Protein AF-A0A353RDI7-F1 (afdb_monomer)

Structure (mmCIF, N/CA/C/O backbone):
data_AF-A0A353RDI7-F1
#
_entry.id   AF-A0A353RDI7-F1
#
loop_
_atom_site.group_PDB
_atom_site.id
_atom_site.type_symbol
_atom_site.label_atom_id
_atom_site.label_alt_id
_atom_site.label_comp_id
_atom_site.label_asym_id
_atom_site.label_entity_id
_atom_site.label_seq_id
_atom_site.pdbx_PDB_ins_code
_atom_site.Cartn_x
_atom_site.Cartn_y
_atom_site.Cartn_z
_atom_site.occupancy
_atom_site.B_iso_or_equiv
_atom_site.auth_seq_id
_atom_site.auth_comp_id
_atom_site.auth_asym_id
_atom_site.auth_atom_id
_atom_site.pdbx_PDB_model_num
ATOM 1 N N . MET A 1 1 ? -25.369 -2.082 1.581 1.00 51.09 1 MET A N 1
ATOM 2 C CA . MET A 1 1 ? -24.021 -2.252 2.166 1.00 51.09 1 MET A CA 1
ATOM 3 C C . MET A 1 1 ? -23.119 -1.266 1.454 1.00 51.09 1 MET A C 1
ATOM 5 O O . MET A 1 1 ? -23.247 -1.174 0.242 1.00 51.09 1 MET A O 1
ATOM 9 N N . ALA A 1 2 ? -22.317 -0.477 2.171 1.00 64.25 2 ALA A N 1
ATOM 10 C CA . ALA A 1 2 ? -21.342 0.396 1.518 1.00 64.25 2 ALA A CA 1
ATOM 11 C C . ALA A 1 2 ? -20.344 -0.470 0.734 1.00 64.25 2 ALA A C 1
ATOM 13 O O . ALA A 1 2 ? -19.862 -1.469 1.267 1.00 64.25 2 ALA A O 1
ATOM 14 N N . GLU A 1 3 ? -20.100 -0.124 -0.525 1.00 84.56 3 GLU A N 1
ATOM 15 C CA . GLU A 1 3 ? -19.209 -0.874 -1.407 1.00 84.56 3 GLU A CA 1
ATOM 16 C C . GLU A 1 3 ? -17.754 -0.508 -1.090 1.00 84.56 3 GLU A C 1
ATOM 18 O O . GLU A 1 3 ? -17.419 0.673 -0.963 1.00 84.56 3 GLU A O 1
ATOM 23 N N . LEU A 1 4 ? -16.925 -1.534 -0.882 1.00 92.56 4 LEU A N 1
ATOM 24 C CA . LEU A 1 4 ? -15.483 -1.408 -0.710 1.00 92.56 4 LEU A CA 1
ATOM 25 C C . LEU A 1 4 ? -14.831 -1.648 -2.071 1.00 92.56 4 LEU A C 1
ATOM 27 O O . LEU A 1 4 ? -14.959 -2.740 -2.622 1.00 92.56 4 LEU A O 1
ATOM 31 N N . THR A 1 5 ? -14.121 -0.653 -2.585 1.00 95.62 5 THR A N 1
ATOM 32 C CA . THR A 1 5 ? -13.436 -0.706 -3.880 1.00 95.62 5 THR A CA 1
ATOM 33 C C . THR A 1 5 ? -11.937 -0.535 -3.697 1.00 95.62 5 THR A C 1
ATOM 35 O O . THR A 1 5 ? -11.488 0.095 -2.741 1.00 95.62 5 THR A O 1
ATOM 38 N N . VAL A 1 6 ? -11.148 -1.100 -4.611 1.00 97.81 6 VAL A N 1
ATOM 39 C CA . VAL A 1 6 ? -9.703 -0.856 -4.685 1.00 97.81 6 VAL A CA 1
ATOM 40 C C . VAL A 1 6 ? -9.402 -0.138 -5.985 1.00 97.81 6 VAL A C 1
ATOM 42 O O . VAL A 1 6 ? -9.795 -0.597 -7.056 1.00 97.81 6 VAL A O 1
ATOM 45 N N . VAL A 1 7 ? -8.707 0.985 -5.875 1.00 97.31 7 VAL A N 1
ATOM 46 C CA . VAL A 1 7 ? -8.292 1.830 -6.994 1.00 97.31 7 VAL A CA 1
ATOM 47 C C . VAL A 1 7 ? -6.793 2.095 -6.908 1.00 97.31 7 VAL A C 1
ATOM 49 O O . VAL A 1 7 ? -6.181 1.910 -5.855 1.00 97.31 7 VAL A O 1
ATOM 52 N N . LEU A 1 8 ? -6.180 2.527 -8.007 1.00 97.75 8 LEU A N 1
ATOM 53 C CA . LEU A 1 8 ? -4.805 3.020 -7.954 1.00 97.75 8 LEU A CA 1
ATOM 54 C C . LEU A 1 8 ? -4.752 4.366 -7.224 1.00 97.75 8 LEU A C 1
ATOM 56 O O . LEU A 1 8 ? -5.709 5.143 -7.224 1.00 97.75 8 LEU A O 1
ATOM 60 N N . MET A 1 9 ? -3.619 4.636 -6.586 1.00 98.19 9 MET A N 1
ATOM 61 C CA . MET A 1 9 ? -3.354 5.917 -5.955 1.00 98.19 9 MET A CA 1
ATOM 62 C C . MET A 1 9 ? -3.321 7.030 -7.009 1.00 98.19 9 MET A C 1
ATOM 64 O O . MET A 1 9 ? -2.829 6.863 -8.120 1.00 98.19 9 MET A O 1
ATOM 68 N N . GLU A 1 10 ? -3.837 8.189 -6.623 1.00 97.94 10 GLU A N 1
ATOM 69 C CA . GLU A 1 10 ? -4.029 9.370 -7.457 1.00 97.94 10 GLU A CA 1
ATOM 70 C C . GLU A 1 10 ? -3.848 10.590 -6.550 1.00 97.94 10 GLU A C 1
ATOM 72 O O . GLU A 1 10 ? -3.902 10.462 -5.321 1.00 97.94 10 GLU A O 1
ATOM 77 N N . GLU A 1 11 ? -3.686 11.781 -7.130 1.00 97.94 11 GLU A N 1
ATOM 78 C CA . GLU A 1 11 ? -3.460 13.012 -6.361 1.00 97.94 11 GLU A CA 1
ATOM 79 C C . GLU A 1 11 ? -4.535 13.272 -5.296 1.00 97.94 11 GLU A C 1
ATOM 81 O O . GLU A 1 11 ? -4.208 13.704 -4.190 1.00 97.94 11 GLU A O 1
ATOM 86 N N . ARG A 1 12 ? -5.804 12.937 -5.583 1.00 97.94 12 ARG A N 1
ATOM 87 C CA . ARG A 1 12 ? -6.925 13.113 -4.640 1.00 97.94 12 ARG A CA 1
ATOM 88 C C . ARG A 1 12 ? -6.767 12.325 -3.335 1.00 97.94 12 ARG A C 1
ATOM 90 O O . ARG A 1 12 ? -7.416 12.655 -2.349 1.00 97.94 12 ARG A O 1
ATOM 97 N N . HIS A 1 13 ? -5.938 11.281 -3.323 1.00 98.56 13 HIS A N 1
ATOM 98 C CA . HIS A 1 13 ? -5.735 10.433 -2.150 1.00 98.56 13 HIS A CA 1
ATOM 99 C C . HIS A 1 13 ? -4.625 10.960 -1.231 1.00 98.56 13 HIS A C 1
ATOM 101 O O . HIS A 1 13 ? -4.587 10.588 -0.061 1.00 98.56 13 HIS A O 1
ATOM 107 N N . LEU A 1 14 ? -3.724 11.817 -1.730 1.00 98.44 14 LEU A N 1
ATOM 108 C CA . LEU A 1 14 ? -2.465 12.149 -1.053 1.00 98.44 14 LEU A CA 1
ATOM 109 C C . LEU A 1 14 ? -2.660 12.714 0.356 1.00 98.44 14 LEU A C 1
ATOM 111 O O . LEU A 1 14 ? -1.917 12.344 1.263 1.00 98.44 14 LEU A O 1
ATOM 115 N N . ASP A 1 15 ? -3.660 13.571 0.558 1.00 98.44 15 ASP A N 1
ATOM 116 C CA . ASP A 1 15 ? -3.909 14.186 1.865 1.00 98.44 15 ASP A CA 1
ATOM 117 C C . ASP A 1 15 ? -4.378 13.133 2.882 1.00 98.44 15 ASP A C 1
ATOM 119 O O . ASP A 1 15 ? -3.780 12.984 3.947 1.00 98.44 15 ASP A O 1
ATOM 123 N N . ALA A 1 16 ? -5.364 12.312 2.508 1.00 98.31 16 ALA A N 1
ATOM 124 C CA . ALA A 1 16 ? -5.878 11.242 3.362 1.00 98.31 16 ALA A CA 1
ATOM 125 C C . ALA A 1 16 ? -4.820 10.166 3.657 1.00 98.31 16 ALA A C 1
ATOM 127 O O . ALA A 1 16 ? -4.771 9.625 4.762 1.00 98.31 16 ALA A O 1
ATOM 128 N N . LEU A 1 17 ? -3.959 9.853 2.687 1.00 98.44 17 LEU A N 1
ATOM 129 C CA . LEU A 1 17 ? -2.864 8.909 2.891 1.00 98.44 17 LEU A CA 1
ATOM 130 C C . LEU A 1 17 ? -1.775 9.486 3.791 1.00 98.44 17 LEU A C 1
ATOM 132 O O . LEU A 1 17 ? -1.282 8.773 4.654 1.00 98.44 17 LEU A O 1
ATOM 136 N N . THR A 1 18 ? -1.464 10.777 3.674 1.00 98.50 18 THR A N 1
ATOM 137 C CA . THR A 1 18 ? -0.519 11.446 4.583 1.00 98.50 18 THR A CA 1
ATOM 138 C C . THR A 1 18 ? -1.021 11.401 6.031 1.00 98.50 18 THR A C 1
ATOM 140 O O . THR A 1 18 ? -0.255 11.103 6.948 1.00 98.50 18 THR A O 1
ATOM 143 N N . GLU A 1 19 ? -2.318 11.637 6.253 1.00 98.38 19 GLU A N 1
ATOM 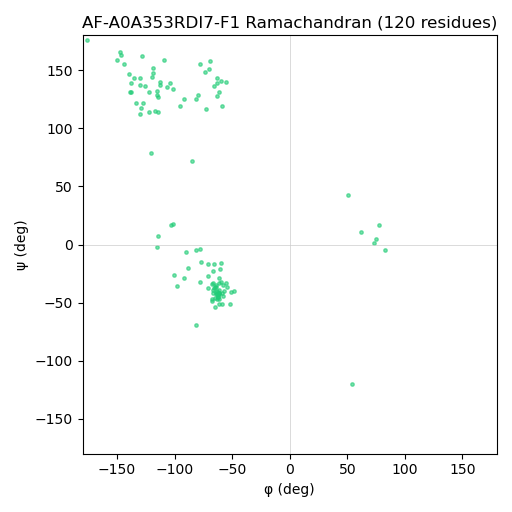144 C CA . GLU A 1 19 ? -2.933 11.481 7.578 1.00 98.38 19 GLU A CA 1
ATOM 145 C C . GLU A 1 19 ? -2.854 10.034 8.076 1.00 98.38 19 GLU A C 1
ATOM 147 O O . GLU A 1 19 ? -2.500 9.779 9.229 1.00 98.38 19 GLU A O 1
ATOM 152 N N . LEU A 1 20 ? -3.174 9.071 7.210 1.00 98.44 20 LEU A N 1
ATOM 153 C CA . LEU A 1 20 ? -3.126 7.652 7.540 1.00 98.44 20 LEU A CA 1
ATOM 154 C C . LEU A 1 20 ? -1.713 7.195 7.924 1.00 98.44 20 LEU A C 1
ATOM 156 O O . LEU A 1 20 ? -1.564 6.439 8.889 1.00 98.44 20 LEU A O 1
ATOM 160 N N . GLU A 1 21 ? -0.699 7.665 7.201 1.00 98.06 21 GLU A N 1
ATOM 161 C CA . GLU A 1 21 ? 0.708 7.384 7.475 1.00 98.06 21 GLU A CA 1
ATOM 162 C C . GLU A 1 21 ? 1.095 7.840 8.878 1.00 98.06 21 GLU A C 1
ATOM 164 O O . GLU A 1 21 ? 1.596 7.039 9.668 1.00 98.06 21 GLU A O 1
ATOM 169 N N . ALA A 1 22 ? 0.780 9.092 9.224 1.00 97.56 22 ALA A N 1
ATOM 170 C CA . ALA A 1 22 ? 1.064 9.656 10.543 1.00 97.56 22 ALA A CA 1
ATOM 171 C C . ALA A 1 22 ? 0.353 8.902 11.682 1.00 97.56 22 ALA A C 1
ATOM 173 O O . ALA A 1 22 ? 0.844 8.855 12.809 1.00 97.56 22 ALA A O 1
ATOM 174 N N . VAL A 1 23 ? -0.802 8.290 11.399 1.00 96.75 23 VAL A N 1
ATOM 175 C CA . VAL A 1 23 ? -1.546 7.465 12.363 1.00 96.75 23 VAL A CA 1
ATOM 176 C C . VAL A 1 23 ? -0.939 6.068 12.524 1.00 96.75 23 VAL A C 1
ATOM 178 O O . VAL A 1 23 ? -1.064 5.466 13.594 1.00 96.75 23 VAL A O 1
ATOM 181 N N . CYS A 1 24 ? -0.341 5.504 11.472 1.00 95.25 24 CYS A N 1
ATOM 182 C CA . CYS A 1 24 ? 0.070 4.097 11.452 1.00 95.25 24 CYS A CA 1
ATOM 183 C C . CYS A 1 24 ? 1.561 3.872 11.709 1.00 95.25 24 CYS A C 1
ATOM 185 O O . CYS A 1 24 ? 1.915 2.802 12.212 1.00 95.25 24 CYS A O 1
ATOM 187 N N . PHE A 1 25 ? 2.419 4.844 11.398 1.00 94.50 25 PHE A N 1
ATOM 188 C CA . PHE A 1 25 ? 3.867 4.661 11.397 1.00 94.50 25 PHE A CA 1
ATOM 189 C C . PHE A 1 25 ? 4.587 5.763 12.175 1.00 94.50 25 PHE A C 1
ATOM 191 O O . PHE A 1 25 ? 4.210 6.929 12.138 1.00 94.50 25 PHE A O 1
ATOM 198 N N . ALA A 1 26 ? 5.658 5.379 12.876 1.00 93.62 26 ALA A N 1
ATOM 199 C CA . ALA A 1 26 ? 6.534 6.321 13.578 1.00 93.62 26 ALA A CA 1
ATOM 200 C C . ALA A 1 26 ? 7.389 7.158 12.609 1.00 93.62 26 ALA A C 1
ATOM 202 O O . ALA A 1 26 ? 7.762 8.282 12.928 1.00 93.62 26 ALA A O 1
ATOM 203 N N . GLU A 1 27 ? 7.669 6.605 11.427 1.00 93.94 27 GLU A N 1
ATOM 204 C CA . GLU A 1 27 ? 8.384 7.246 10.323 1.00 93.94 27 GLU A CA 1
ATOM 205 C C . GLU A 1 27 ? 7.447 7.260 9.102 1.00 93.94 27 GLU A C 1
ATOM 207 O O . GLU A 1 27 ? 7.515 6.365 8.260 1.00 93.94 27 GLU A O 1
ATOM 212 N N . PRO A 1 28 ? 6.479 8.192 9.060 1.00 96.88 28 PRO A N 1
ATOM 213 C CA . PRO A 1 28 ? 5.457 8.223 8.019 1.00 96.88 28 PRO A CA 1
ATOM 214 C C . PRO A 1 28 ? 6.027 8.699 6.681 1.00 96.88 28 PRO A C 1
ATOM 216 O O . PRO A 1 28 ? 6.894 9.579 6.651 1.00 96.88 28 PRO A O 1
ATOM 219 N N . TRP A 1 29 ? 5.480 8.207 5.562 1.00 96.75 29 TRP A N 1
ATOM 220 C CA . TRP A 1 29 ? 5.727 8.870 4.287 1.00 96.75 29 TRP A CA 1
ATOM 221 C C . TRP A 1 29 ? 5.223 10.309 4.333 1.00 96.75 29 TRP A C 1
ATOM 223 O O . TRP A 1 29 ? 4.161 10.628 4.871 1.00 96.75 29 TRP A O 1
ATOM 233 N N . THR A 1 30 ? 5.995 11.198 3.716 1.00 97.94 30 THR A N 1
ATOM 234 C CA . THR A 1 30 ? 5.543 12.568 3.491 1.00 97.94 30 THR A CA 1
ATOM 235 C C . THR A 1 30 ? 4.585 12.608 2.307 1.00 97.94 30 THR A C 1
ATOM 237 O O . THR A 1 30 ? 4.695 11.810 1.372 1.00 97.94 30 THR A O 1
ATOM 240 N N . ARG A 1 31 ? 3.709 13.618 2.277 1.00 98.12 31 ARG A N 1
ATOM 241 C CA . ARG A 1 31 ? 2.866 13.907 1.108 1.00 98.12 31 ARG A CA 1
ATOM 242 C C . ARG A 1 31 ? 3.678 14.000 -0.187 1.00 98.12 31 ARG A C 1
ATOM 244 O O . ARG A 1 31 ? 3.246 13.506 -1.222 1.00 98.12 31 ARG A O 1
ATOM 251 N N . ALA A 1 32 ? 4.853 14.631 -0.127 1.00 98.25 32 ALA A N 1
ATOM 252 C CA . ALA A 1 32 ? 5.754 14.761 -1.269 1.00 98.25 32 ALA A CA 1
ATOM 253 C C . ALA A 1 32 ? 6.327 13.405 -1.713 1.00 98.25 32 ALA A C 1
ATOM 255 O O . ALA A 1 32 ? 6.415 13.157 -2.909 1.00 98.25 32 ALA A O 1
ATOM 256 N N . GLY A 1 33 ? 6.660 12.517 -0.771 1.00 97.81 33 GLY A N 1
ATOM 257 C CA . GLY A 1 33 ? 7.090 11.152 -1.078 1.00 97.81 33 GLY A CA 1
ATOM 258 C C . GLY A 1 33 ? 5.992 10.347 -1.773 1.00 97.81 33 GLY A C 1
ATOM 259 O O . GLY A 1 33 ? 6.237 9.753 -2.817 1.00 97.81 33 GLY A O 1
ATOM 260 N N . LEU A 1 34 ? 4.762 10.396 -1.248 1.00 98.25 34 LEU A N 1
ATOM 261 C CA . LEU A 1 34 ? 3.609 9.743 -1.879 1.00 98.25 34 LEU A CA 1
ATOM 262 C C . LEU A 1 34 ? 3.332 10.318 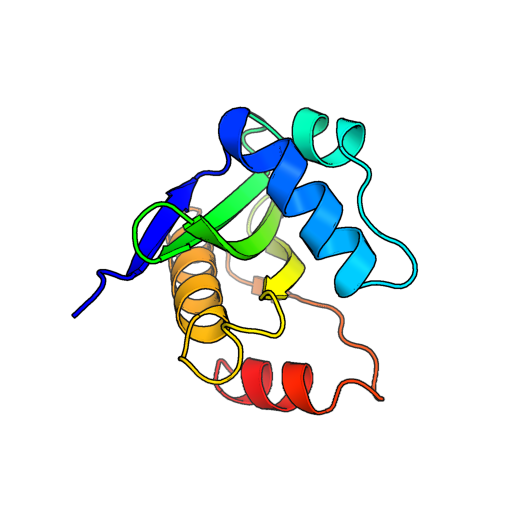-3.277 1.00 98.25 34 LEU A C 1
ATOM 264 O O . LEU A 1 34 ? 3.040 9.576 -4.208 1.00 98.25 34 LEU A O 1
ATOM 268 N N . ALA A 1 35 ? 3.465 11.634 -3.453 1.00 98.31 35 ALA A N 1
ATOM 269 C CA . ALA A 1 35 ? 3.326 12.262 -4.764 1.00 98.31 35 ALA A CA 1
ATOM 270 C C . ALA A 1 35 ? 4.428 11.823 -5.743 1.00 98.31 35 ALA A C 1
ATOM 272 O O . ALA A 1 35 ? 4.157 11.645 -6.925 1.00 98.31 35 ALA A O 1
ATOM 273 N N . ALA A 1 36 ? 5.657 11.621 -5.262 1.00 97.75 36 ALA A N 1
ATOM 274 C CA . ALA A 1 36 ? 6.803 11.264 -6.097 1.00 97.75 36 ALA A CA 1
ATOM 275 C C . ALA A 1 36 ? 6.695 9.870 -6.734 1.00 97.75 36 ALA A C 1
ATOM 277 O O . ALA A 1 36 ? 7.333 9.627 -7.755 1.00 97.75 36 ALA A O 1
ATOM 278 N N . VAL A 1 37 ? 5.895 8.967 -6.159 1.00 97.00 37 VAL A N 1
ATOM 279 C CA . VAL A 1 37 ? 5.659 7.628 -6.726 1.00 97.00 37 VAL A CA 1
ATOM 280 C C . VAL A 1 37 ? 4.468 7.583 -7.690 1.00 97.00 37 VAL A C 1
ATOM 282 O O . VAL A 1 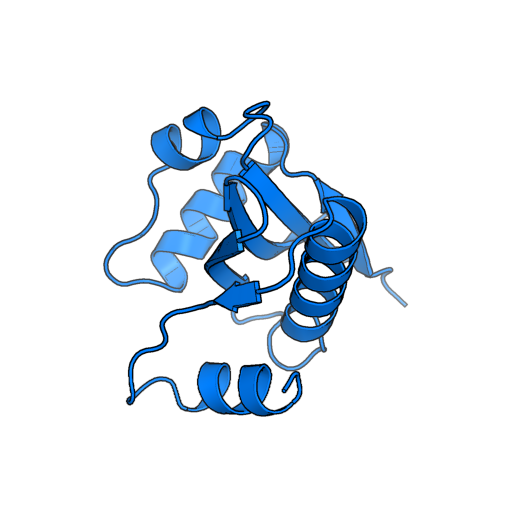37 ? 4.252 6.566 -8.351 1.00 97.00 37 VAL A O 1
ATOM 285 N N . LEU A 1 38 ? 3.699 8.670 -7.822 1.00 96.81 38 LEU A N 1
ATOM 286 C CA . LEU A 1 38 ? 2.616 8.740 -8.803 1.00 96.81 38 LEU A CA 1
ATOM 287 C C . LEU A 1 38 ? 3.178 8.627 -10.226 1.00 96.81 38 LEU A C 1
ATOM 289 O O . LEU A 1 38 ? 4.090 9.351 -10.616 1.00 96.81 38 LEU A O 1
ATOM 293 N N . GLY A 1 39 ? 2.618 7.707 -11.013 1.00 91.38 39 GLY A N 1
ATOM 294 C CA . GLY A 1 39 ? 3.028 7.478 -12.402 1.00 91.38 39 GLY A CA 1
ATOM 295 C C . GLY A 1 39 ? 4.381 6.776 -12.571 1.00 91.38 39 GLY A C 1
ATOM 296 O O . GLY A 1 39 ? 4.797 6.535 -13.705 1.00 91.38 39 GLY A O 1
ATOM 297 N N . VAL A 1 40 ? 5.062 6.407 -11.482 1.00 96.31 40 VAL A N 1
ATOM 298 C CA . VAL A 1 40 ? 6.291 5.611 -11.552 1.00 96.31 40 VAL A CA 1
ATOM 299 C C . VAL A 1 40 ? 5.926 4.180 -11.932 1.00 96.31 40 VAL A C 1
ATOM 301 O O . VAL A 1 40 ? 5.255 3.477 -11.187 1.00 96.31 40 VAL A O 1
ATOM 304 N N . SER A 1 41 ? 6.395 3.721 -13.092 1.00 92.50 41 SER A N 1
ATOM 305 C CA . SER A 1 41 ? 6.049 2.404 -13.651 1.00 92.50 41 SER A CA 1
ATOM 306 C C . SER A 1 41 ? 6.431 1.230 -12.747 1.00 92.50 41 SER A C 1
ATOM 308 O O . SER A 1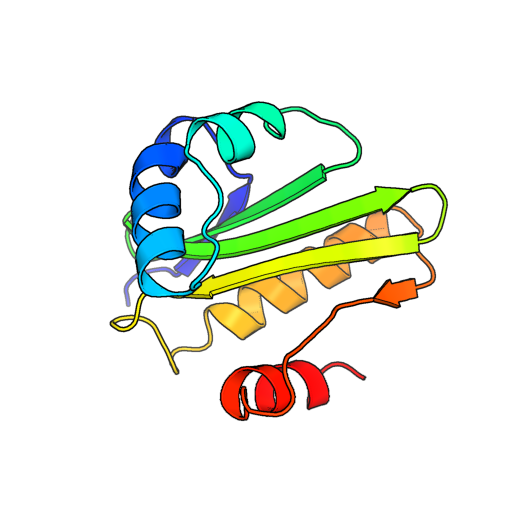 41 ? 5.731 0.217 -12.729 1.00 92.50 41 SER A O 1
ATOM 310 N N . ALA A 1 42 ? 7.517 1.368 -11.987 1.00 95.19 42 ALA A N 1
ATOM 311 C CA . ALA A 1 42 ? 7.978 0.375 -11.022 1.00 95.19 42 ALA A CA 1
ATOM 312 C C . ALA A 1 42 ? 7.164 0.363 -9.716 1.00 95.19 42 ALA A C 1
ATOM 314 O O . ALA A 1 42 ? 7.273 -0.601 -8.966 1.00 95.19 42 ALA A O 1
ATOM 315 N N . ALA A 1 43 ? 6.360 1.391 -9.437 1.00 97.12 43 ALA A N 1
ATOM 316 C CA . ALA A 1 43 ? 5.609 1.530 -8.195 1.00 97.12 43 ALA A CA 1
ATOM 317 C C . ALA A 1 43 ? 4.127 1.195 -8.402 1.00 97.12 43 ALA A C 1
ATOM 319 O O . ALA A 1 43 ? 3.506 1.592 -9.389 1.00 97.12 43 ALA A O 1
ATOM 320 N N . VAL A 1 44 ? 3.539 0.485 -7.443 1.00 97.38 44 VAL A N 1
ATOM 321 C CA . VAL A 1 44 ? 2.102 0.214 -7.388 1.00 97.38 44 VAL A CA 1
ATOM 322 C C . VAL A 1 44 ? 1.609 0.574 -6.006 1.00 97.38 44 VAL A C 1
ATOM 324 O O . VAL A 1 44 ? 1.923 -0.098 -5.029 1.00 97.38 44 VAL A O 1
ATOM 327 N N . PHE A 1 45 ? 0.798 1.622 -5.941 1.00 98.25 45 PHE A N 1
ATOM 328 C CA . PHE A 1 45 ? 0.141 2.051 -4.719 1.00 98.25 45 PHE A CA 1
ATOM 329 C C . PHE A 1 45 ? -1.360 1.916 -4.935 1.00 98.25 45 PHE A C 1
ATOM 331 O O . PHE A 1 45 ? -1.929 2.571 -5.806 1.00 98.25 45 PHE A O 1
ATOM 338 N N . ALA A 1 46 ? -1.986 1.024 -4.175 1.00 98.38 46 ALA A N 1
ATOM 339 C CA . ALA A 1 46 ? -3.408 0.730 -4.238 1.00 98.38 46 ALA A CA 1
ATOM 340 C C . ALA A 1 46 ? -4.114 1.324 -3.019 1.00 98.38 46 ALA A C 1
ATOM 342 O O . ALA A 1 46 ? -3.636 1.186 -1.894 1.00 98.38 46 ALA A O 1
ATOM 343 N N . VAL A 1 47 ? -5.261 1.957 -3.236 1.00 98.69 47 VAL A N 1
ATOM 344 C CA . VAL A 1 47 ? -6.084 2.601 -2.213 1.00 98.69 47 VAL A CA 1
ATOM 345 C C . VAL A 1 47 ? -7.409 1.864 -2.120 1.00 98.69 47 VAL A C 1
ATOM 347 O O . VAL A 1 47 ? -8.083 1.644 -3.122 1.00 98.69 47 VAL A O 1
ATOM 350 N N . ALA A 1 48 ? -7.784 1.480 -0.905 1.00 98.50 48 ALA A N 1
ATOM 351 C CA . ALA A 1 48 ? -9.096 0.933 -0.616 1.00 98.50 48 ALA A CA 1
ATOM 352 C C . ALA A 1 48 ? -10.034 2.070 -0.208 1.00 98.50 48 ALA A C 1
ATOM 354 O O . ALA A 1 48 ? -9.743 2.795 0.746 1.00 98.50 48 ALA A O 1
ATOM 355 N N . GLU A 1 49 ? -11.168 2.195 -0.886 1.00 97.38 49 GLU A N 1
ATOM 356 C CA . GLU A 1 49 ? -12.195 3.196 -0.616 1.00 97.38 49 GLU A CA 1
ATOM 357 C C . GLU A 1 49 ? -13.484 2.520 -0.148 1.00 97.38 49 GLU A C 1
ATOM 359 O O . GLU A 1 49 ? -13.959 1.570 -0.762 1.00 97.38 49 GLU A O 1
ATOM 364 N N . LEU A 1 50 ? -14.072 3.016 0.939 1.00 94.31 50 LEU A N 1
ATOM 365 C CA . LEU A 1 50 ? -15.382 2.591 1.422 1.00 94.31 50 LEU A CA 1
ATOM 366 C C . LEU A 1 50 ? -16.348 3.766 1.301 1.00 94.31 50 LEU A C 1
ATOM 368 O O . LEU A 1 50 ? -16.175 4.776 1.983 1.00 94.31 50 LEU A O 1
ATOM 372 N N . ALA A 1 51 ? -17.357 3.640 0.435 1.00 90.06 51 ALA A N 1
ATOM 373 C CA . ALA A 1 51 ? -18.287 4.733 0.118 1.00 90.06 51 ALA A CA 1
ATOM 374 C C . ALA A 1 51 ? -17.570 6.053 -0.260 1.00 90.06 51 ALA A C 1
ATOM 376 O O . ALA A 1 51 ? -17.945 7.129 0.205 1.00 90.06 51 ALA A O 1
ATOM 377 N N . GLY A 1 52 ? -16.505 5.956 -1.065 1.00 89.31 52 GLY A N 1
ATOM 378 C CA . GLY A 1 52 ? -15.701 7.101 -1.516 1.00 89.31 52 GLY A CA 1
ATOM 379 C C . GLY A 1 52 ? -14.757 7.688 -0.460 1.00 89.31 52 GLY A C 1
ATOM 380 O O . GLY A 1 52 ? -14.117 8.703 -0.712 1.00 89.31 52 GLY A O 1
ATOM 381 N N . GLN A 1 53 ? -14.662 7.084 0.728 1.00 94.81 53 GLN A N 1
ATOM 382 C CA . GLN A 1 53 ? -13.694 7.479 1.749 1.00 94.81 53 GLN A CA 1
ATOM 383 C C . GLN A 1 53 ? -12.505 6.530 1.760 1.00 94.81 53 GLN A C 1
ATOM 385 O O . GLN A 1 53 ? -12.683 5.314 1.831 1.00 94.81 53 GLN A O 1
ATOM 390 N N . VAL A 1 54 ? -11.293 7.081 1.800 1.00 98.06 54 VAL A N 1
ATOM 391 C CA . VAL A 1 54 ? -10.072 6.287 1.961 1.00 98.06 54 VAL A CA 1
ATOM 392 C C . VAL A 1 54 ? -10.141 5.487 3.261 1.00 98.06 54 VAL A C 1
ATOM 394 O O . VAL A 1 54 ? -10.230 6.042 4.362 1.00 98.06 54 VAL A O 1
ATOM 397 N N . ALA A 1 55 ? -10.095 4.166 3.122 1.00 98.25 55 ALA A N 1
ATOM 398 C CA . ALA A 1 55 ? -10.091 3.217 4.220 1.00 98.25 55 ALA A CA 1
ATOM 399 C C . ALA A 1 55 ? -8.676 2.742 4.568 1.00 98.25 55 ALA A C 1
ATOM 401 O O . ALA A 1 55 ? -8.358 2.534 5.743 1.00 98.25 55 ALA A O 1
ATOM 402 N N . GLY A 1 56 ? -7.824 2.596 3.556 1.00 98.31 56 GLY A N 1
ATOM 403 C CA . GLY A 1 56 ? -6.446 2.150 3.690 1.00 98.31 56 GLY A CA 1
ATOM 404 C C . GLY A 1 56 ? -5.706 2.174 2.360 1.00 98.31 56 GLY A C 1
ATOM 405 O O . GLY A 1 56 ? -6.311 2.438 1.324 1.00 98.31 56 GLY A O 1
ATOM 406 N N . TYR A 1 57 ? -4.416 1.860 2.386 1.00 98.69 57 TYR A N 1
ATOM 407 C CA . TYR A 1 57 ? -3.619 1.669 1.181 1.00 98.69 57 TYR A CA 1
ATOM 408 C C . TYR A 1 57 ? -2.550 0.597 1.383 1.00 98.69 57 TYR A C 1
ATOM 410 O O . TYR A 1 57 ? -2.224 0.226 2.516 1.00 98.69 57 TYR A O 1
ATOM 418 N N . ALA A 1 58 ? -2.023 0.106 0.270 1.00 98.44 58 ALA A N 1
ATOM 419 C CA . ALA A 1 58 ? -0.819 -0.699 0.242 1.00 98.44 58 ALA A CA 1
ATOM 420 C C . ALA A 1 58 ? 0.068 -0.271 -0.931 1.00 98.44 58 ALA A C 1
ATOM 422 O O . ALA A 1 58 ? -0.443 0.005 -2.017 1.00 98.44 58 ALA A O 1
ATOM 423 N N . GLY A 1 59 ? 1.378 -0.214 -0.702 1.00 97.94 59 GLY A N 1
ATOM 424 C CA . GLY A 1 59 ? 2.384 0.150 -1.700 1.00 97.94 59 GLY A CA 1
ATOM 425 C C . GLY A 1 59 ? 3.392 -0.970 -1.930 1.00 97.94 59 GLY A C 1
ATOM 426 O O . GLY A 1 59 ? 3.751 -1.682 -0.991 1.00 97.94 59 GLY A O 1
ATOM 427 N N . MET A 1 60 ? 3.846 -1.125 -3.170 1.00 97.94 60 MET A N 1
ATOM 428 C CA . MET A 1 60 ? 5.010 -1.940 -3.504 1.00 97.94 60 MET A CA 1
ATOM 429 C C . MET A 1 60 ? 5.825 -1.329 -4.643 1.00 97.94 60 MET A C 1
ATOM 431 O O . MET A 1 60 ? 5.282 -0.656 -5.523 1.00 97.94 60 MET A O 1
ATOM 435 N N . HIS A 1 61 ? 7.108 -1.672 -4.678 1.00 97.69 61 HIS A N 1
ATOM 436 C CA . HIS A 1 61 ? 8.001 -1.445 -5.808 1.00 97.69 61 HIS A CA 1
ATOM 437 C C . HIS A 1 61 ? 8.415 -2.774 -6.432 1.00 97.69 61 HIS A C 1
ATOM 439 O O . HIS A 1 61 ? 8.709 -3.729 -5.721 1.00 97.69 61 HIS A O 1
ATOM 445 N N . CYS A 1 62 ? 8.477 -2.834 -7.759 1.00 96.06 62 CYS A N 1
ATOM 446 C CA . CYS A 1 62 ? 8.890 -4.016 -8.505 1.00 96.06 62 CYS A CA 1
ATOM 447 C C . CYS A 1 62 ? 10.089 -3.707 -9.403 1.00 96.06 62 CYS A C 1
ATOM 449 O O . CYS A 1 62 ? 10.071 -2.745 -10.174 1.00 96.06 62 CYS A O 1
ATOM 451 N N . VAL A 1 63 ? 11.112 -4.554 -9.332 1.00 93.50 63 VAL A N 1
ATOM 452 C CA . VAL A 1 63 ? 12.334 -4.480 -10.134 1.00 93.50 63 VAL A CA 1
ATOM 453 C C . VAL A 1 63 ? 12.631 -5.878 -10.665 1.00 93.50 63 VAL A C 1
ATOM 455 O O . VAL A 1 63 ? 12.798 -6.814 -9.891 1.00 93.50 63 VAL A O 1
ATOM 458 N N . LEU A 1 64 ? 12.708 -6.014 -11.992 1.00 90.56 64 LEU A N 1
ATOM 459 C CA . LEU A 1 64 ? 12.853 -7.310 -12.666 1.00 90.56 64 LEU A CA 1
ATOM 460 C C . LEU A 1 64 ? 11.744 -8.289 -12.236 1.00 90.56 64 LEU A C 1
ATOM 462 O O . LEU A 1 64 ? 10.570 -8.005 -12.461 1.00 90.56 64 LEU A O 1
ATOM 466 N N . ASP A 1 65 ? 12.105 -9.427 -11.652 1.00 92.19 65 ASP A N 1
ATOM 467 C CA . ASP A 1 65 ? 11.202 -10.478 -11.191 1.00 92.19 65 ASP A CA 1
ATOM 468 C C . ASP A 1 65 ? 10.966 -10.449 -9.670 1.00 92.19 65 ASP A C 1
ATOM 470 O O . ASP A 1 65 ? 10.458 -11.418 -9.100 1.00 92.19 65 ASP A O 1
ATOM 474 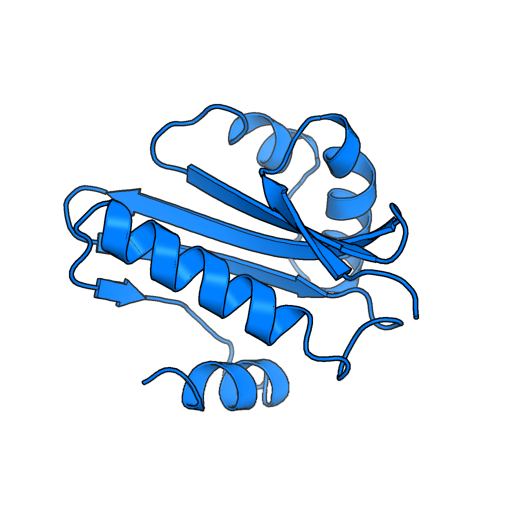N N . GLU A 1 66 ? 11.273 -9.334 -9.008 1.00 96.06 66 GLU A N 1
ATOM 475 C CA . GLU A 1 66 ? 11.104 -9.162 -7.567 1.00 96.06 66 GLU A CA 1
ATOM 476 C C . GLU A 1 66 ? 10.262 -7.927 -7.246 1.00 96.06 66 GLU A C 1
ATOM 478 O O . GLU A 1 66 ? 10.458 -6.848 -7.808 1.00 96.06 66 GLU A O 1
ATOM 483 N N . CYS A 1 67 ? 9.333 -8.077 -6.306 1.00 97.56 67 CYS A N 1
ATOM 484 C CA . CYS A 1 67 ? 8.584 -6.973 -5.726 1.00 97.56 67 CYS A CA 1
ATOM 485 C C . CYS A 1 67 ? 8.835 -6.880 -4.216 1.00 97.56 67 CYS A C 1
ATOM 487 O O . CYS A 1 67 ? 9.005 -7.880 -3.512 1.00 97.56 67 CYS A O 1
ATOM 489 N N . TYR A 1 68 ? 8.810 -5.654 -3.717 1.00 97.12 68 TYR A N 1
ATOM 490 C CA . TYR A 1 68 ? 9.057 -5.284 -2.334 1.00 97.12 68 TYR A CA 1
ATOM 491 C C . TYR A 1 68 ? 7.883 -4.442 -1.858 1.00 97.12 68 TYR A C 1
ATOM 493 O O . TYR A 1 68 ? 7.564 -3.424 -2.466 1.00 97.12 68 TYR A O 1
ATOM 501 N N . MET A 1 69 ? 7.206 -4.889 -0.807 1.00 96.12 69 MET A N 1
ATOM 502 C CA . MET A 1 69 ? 6.094 -4.162 -0.208 1.00 96.12 69 MET A CA 1
ATOM 503 C C . MET A 1 69 ? 6.620 -3.084 0.734 1.00 96.12 69 MET A C 1
ATOM 505 O O . MET A 1 69 ? 7.359 -3.396 1.667 1.00 96.12 69 MET A O 1
ATOM 509 N N . ASP A 1 70 ? 6.198 -1.841 0.511 1.00 96.00 70 ASP A N 1
ATOM 510 C CA . ASP A 1 70 ? 6.628 -0.701 1.317 1.00 96.00 70 ASP A CA 1
ATOM 511 C C . ASP A 1 70 ? 5.814 -0.634 2.609 1.00 96.00 70 ASP A C 1
ATOM 513 O O . ASP A 1 70 ? 6.308 -0.914 3.696 1.00 96.00 70 ASP A O 1
ATOM 517 N N . ASN A 1 71 ? 4.529 -0.308 2.478 1.00 95.69 71 ASN A N 1
ATOM 518 C CA . ASN A 1 71 ? 3.625 -0.089 3.595 1.00 95.69 71 ASN A CA 1
ATOM 519 C C . ASN A 1 71 ? 2.258 -0.699 3.299 1.00 95.69 71 ASN A C 1
ATOM 521 O O . ASN A 1 71 ? 1.779 -0.677 2.167 1.00 95.69 71 ASN A O 1
ATOM 525 N N . VAL A 1 72 ? 1.603 -1.191 4.352 1.00 97.19 72 VAL A N 1
ATOM 526 C CA . VAL A 1 72 ? 0.179 -1.543 4.359 1.00 97.19 72 VAL A CA 1
ATOM 527 C C . VAL A 1 72 ? -0.453 -0.869 5.562 1.00 97.19 72 VAL A C 1
ATOM 529 O O . VAL A 1 72 ? -0.107 -1.168 6.708 1.00 97.19 72 VAL A O 1
ATOM 532 N N . ALA A 1 73 ? -1.398 0.029 5.314 1.00 97.44 73 ALA A N 1
ATOM 533 C CA . ALA A 1 73 ? -2.043 0.802 6.360 1.00 97.44 73 ALA A CA 1
ATOM 534 C C . ALA A 1 73 ? -3.550 0.852 6.174 1.00 97.44 73 ALA A C 1
ATOM 536 O O . ALA A 1 73 ? -4.072 0.940 5.068 1.00 97.44 73 ALA A O 1
ATOM 537 N N . VAL A 1 74 ? -4.264 0.818 7.294 1.00 98.19 74 VAL A N 1
ATOM 538 C CA . VAL A 1 74 ? -5.722 0.938 7.345 1.00 98.19 74 VAL A CA 1
ATOM 539 C C . VAL A 1 74 ? -6.071 1.842 8.512 1.00 98.19 74 VAL A C 1
ATOM 541 O O . VAL A 1 74 ? -5.585 1.622 9.634 1.00 98.19 74 VAL A O 1
ATOM 544 N N . PHE A 1 75 ? -6.929 2.835 8.269 1.00 97.88 75 PHE A N 1
ATOM 545 C CA . PHE A 1 75 ? -7.401 3.726 9.325 1.00 97.88 75 PHE A CA 1
ATOM 546 C C . PHE A 1 75 ? -8.029 2.899 10.452 1.00 97.88 75 PHE A C 1
ATOM 548 O O . PHE A 1 75 ? -8.782 1.964 10.167 1.00 97.88 75 PHE A O 1
ATOM 555 N N . PRO A 1 76 ? -7.796 3.243 11.734 1.00 96.31 76 PRO A N 1
ATOM 556 C CA . PRO A 1 76 ? -8.293 2.467 12.871 1.00 96.31 76 PRO A CA 1
ATOM 557 C C . PRO A 1 76 ? -9.781 2.095 12.788 1.00 96.31 76 PRO A C 1
ATOM 559 O O . PRO A 1 76 ? -10.134 0.951 13.062 1.00 96.31 76 PRO A O 1
ATOM 562 N N . ARG A 1 77 ? -10.626 3.023 12.318 1.00 95.50 77 ARG A N 1
ATOM 563 C CA . ARG A 1 77 ? -12.081 2.846 12.159 1.00 95.50 77 ARG A CA 1
ATOM 564 C C . ARG A 1 77 ? -12.506 1.803 11.112 1.00 95.50 77 ARG A C 1
ATOM 566 O O . ARG A 1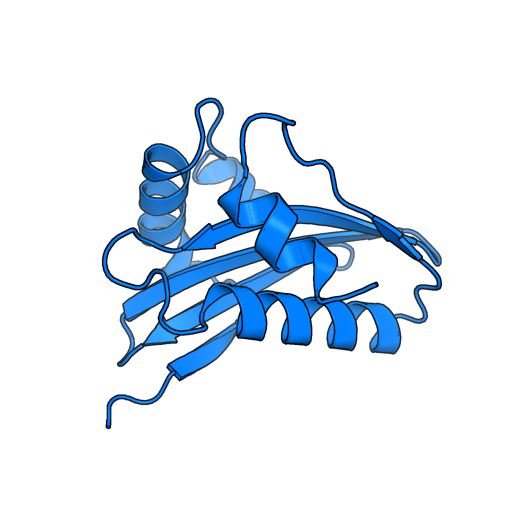 77 ? -13.648 1.366 11.148 1.00 95.50 77 ARG A O 1
ATOM 573 N N . PHE A 1 78 ? -11.612 1.394 10.210 1.00 95.88 78 PHE A N 1
ATOM 574 C CA . PHE A 1 78 ? -11.881 0.388 9.169 1.00 95.88 78 PHE A CA 1
ATOM 575 C C . PHE A 1 78 ? -11.065 -0.902 9.352 1.00 95.88 78 PHE A C 1
ATOM 577 O O . PHE A 1 78 ? -11.068 -1.793 8.497 1.00 95.88 78 PHE A O 1
ATOM 584 N N . ARG A 1 79 ? -10.338 -1.035 10.468 1.00 94.12 79 ARG A N 1
ATOM 585 C CA . ARG A 1 79 ? -9.582 -2.257 10.770 1.00 94.12 79 ARG A CA 1
ATOM 586 C C . ARG A 1 79 ? -10.528 -3.413 11.081 1.00 94.12 79 ARG A C 1
ATOM 588 O O . ARG A 1 79 ? -11.672 -3.225 11.471 1.00 94.12 79 ARG A O 1
ATOM 595 N N . ARG A 1 80 ? -10.012 -4.638 10.923 1.00 90.00 80 ARG A N 1
ATOM 596 C CA . ARG A 1 80 ? -10.746 -5.899 11.162 1.00 90.00 80 ARG A CA 1
ATOM 597 C C . ARG A 1 80 ? -11.975 -6.110 10.259 1.00 90.00 80 ARG A C 1
ATOM 599 O O . ARG A 1 80 ? -12.690 -7.081 10.460 1.00 90.00 80 ARG A O 1
ATOM 606 N N . ALA A 1 81 ? -12.141 -5.286 9.223 1.00 91.88 81 ALA A N 1
ATOM 607 C CA . ALA A 1 81 ? -13.183 -5.408 8.202 1.00 91.88 81 ALA A CA 1
ATOM 608 C C . ALA A 1 81 ? -12.668 -5.985 6.863 1.00 91.88 81 ALA A C 1
ATOM 610 O O . ALA A 1 81 ? -13.302 -5.821 5.830 1.00 91.88 81 ALA A O 1
ATOM 611 N N . GLY A 1 82 ? -11.489 -6.619 6.848 1.00 93.44 82 GLY A N 1
ATOM 612 C CA . GLY A 1 82 ? -10.921 -7.233 5.637 1.00 93.44 82 GLY A CA 1
ATOM 613 C C . GLY A 1 82 ? -10.179 -6.284 4.684 1.00 93.44 82 GLY A C 1
ATOM 614 O O . GLY A 1 82 ? -9.539 -6.769 3.760 1.00 93.44 82 GLY A O 1
ATOM 615 N N . VAL A 1 83 ? -10.159 -4.970 4.942 1.00 97.12 83 VAL A N 1
ATOM 616 C CA . VAL A 1 83 ? -9.510 -3.960 4.074 1.00 97.12 83 VAL A CA 1
ATOM 617 C C . VAL A 1 83 ? -8.057 -4.310 3.733 1.00 97.12 83 VAL A C 1
ATOM 619 O O . VAL A 1 83 ? -7.693 -4.375 2.564 1.00 97.12 83 VAL A O 1
ATOM 622 N N . ALA A 1 84 ? -7.231 -4.608 4.742 1.00 96.69 84 ALA A N 1
ATOM 623 C CA . ALA A 1 84 ? -5.826 -4.951 4.516 1.00 96.69 84 ALA A CA 1
ATOM 624 C C . ALA A 1 84 ? -5.659 -6.245 3.702 1.00 96.69 84 ALA A C 1
ATOM 626 O O . ALA A 1 84 ? -4.746 -6.348 2.897 1.00 96.69 84 ALA A O 1
ATOM 627 N N . ARG A 1 85 ? -6.555 -7.224 3.882 1.00 96.44 85 ARG A N 1
ATOM 628 C CA . ARG A 1 85 ? -6.533 -8.477 3.114 1.00 96.44 85 ARG A CA 1
ATOM 629 C C . ARG A 1 85 ? -6.805 -8.210 1.635 1.00 96.44 85 ARG A C 1
ATOM 631 O O . ARG A 1 85 ? -6.057 -8.697 0.804 1.00 96.44 85 ARG A O 1
ATOM 638 N N . ILE A 1 86 ? -7.816 -7.405 1.329 1.00 96.94 86 ILE A N 1
ATOM 639 C CA . ILE A 1 86 ? -8.174 -7.057 -0.051 1.00 96.94 86 ILE A CA 1
ATOM 640 C C . ILE A 1 86 ? -7.040 -6.278 -0.738 1.00 96.94 86 ILE A C 1
ATOM 642 O O . ILE A 1 86 ? -6.711 -6.550 -1.889 1.00 96.94 86 ILE A O 1
ATOM 646 N N . LEU A 1 87 ? -6.385 -5.362 -0.017 1.00 98.25 87 LEU A N 1
ATOM 647 C CA . LEU A 1 87 ? -5.202 -4.653 -0.518 1.00 98.25 87 LEU A CA 1
ATOM 648 C C . LEU A 1 87 ? -4.029 -5.604 -0.811 1.00 98.25 87 LEU A C 1
ATOM 650 O O . LEU A 1 87 ? -3.399 -5.495 -1.859 1.00 98.25 87 LEU A O 1
ATOM 654 N N . MET A 1 88 ? -3.761 -6.562 0.083 1.00 97.44 88 MET A N 1
ATOM 655 C CA . MET A 1 88 ? -2.737 -7.593 -0.133 1.00 97.44 88 MET A CA 1
ATOM 656 C C . MET A 1 88 ? -3.049 -8.455 -1.358 1.00 97.44 88 MET A C 1
ATOM 658 O O . MET A 1 88 ? -2.175 -8.682 -2.188 1.00 97.44 88 MET A O 1
ATOM 662 N N . GLU A 1 89 ? -4.292 -8.921 -1.484 1.00 97.06 89 GLU A N 1
ATOM 663 C CA . GLU A 1 89 ? -4.747 -9.721 -2.626 1.00 97.06 89 GLU A CA 1
ATOM 664 C C . GLU A 1 89 ? -4.562 -8.959 -3.944 1.00 97.06 89 GLU A C 1
ATOM 666 O O . GLU A 1 89 ? -4.069 -9.536 -4.916 1.00 97.06 89 GLU A O 1
ATOM 671 N N . TYR A 1 90 ? -4.872 -7.658 -3.955 1.00 97.69 90 TYR A N 1
ATOM 672 C CA . TYR A 1 90 ? -4.654 -6.786 -5.106 1.00 97.69 90 TYR A CA 1
ATOM 673 C C . TYR A 1 90 ? -3.168 -6.684 -5.484 1.00 97.69 90 TYR A C 1
ATOM 675 O O . TYR A 1 90 ? -2.814 -6.935 -6.635 1.00 97.69 90 TYR A O 1
ATOM 683 N N . LEU A 1 91 ? -2.277 -6.381 -4.530 1.00 97.25 91 LEU A N 1
ATOM 684 C CA . LEU A 1 91 ? -0.842 -6.262 -4.821 1.00 97.25 91 LEU A CA 1
ATOM 685 C C . LEU A 1 91 ? -0.210 -7.594 -5.244 1.00 97.25 91 LEU A C 1
ATOM 687 O O . LEU A 1 91 ? 0.621 -7.615 -6.147 1.00 97.25 91 LEU A O 1
ATOM 691 N N . ILE A 1 92 ? -0.624 -8.716 -4.651 1.00 96.62 92 ILE A N 1
ATOM 692 C CA . ILE A 1 92 ? -0.164 -10.050 -5.064 1.00 96.62 92 ILE A CA 1
ATOM 693 C C . ILE A 1 92 ? -0.598 -10.349 -6.504 1.00 96.62 92 ILE A C 1
ATOM 695 O O . ILE A 1 92 ? 0.185 -10.897 -7.283 1.00 96.62 92 ILE A O 1
ATOM 699 N N . ALA A 1 93 ? -1.836 -10.007 -6.871 1.00 96.75 93 ALA A N 1
ATOM 700 C CA . ALA A 1 93 ? -2.311 -10.165 -8.240 1.00 96.75 93 ALA A CA 1
ATOM 701 C C . ALA A 1 93 ? -1.500 -9.294 -9.213 1.00 96.75 93 ALA A C 1
ATOM 703 O O . ALA A 1 93 ? -1.044 -9.796 -10.238 1.00 96.75 93 ALA A O 1
ATOM 704 N N . GLU A 1 94 ? -1.243 -8.036 -8.861 1.00 96.25 94 GLU A N 1
ATOM 705 C CA . GLU A 1 94 ? -0.448 -7.116 -9.676 1.00 96.25 94 GLU A CA 1
ATOM 706 C C . GLU A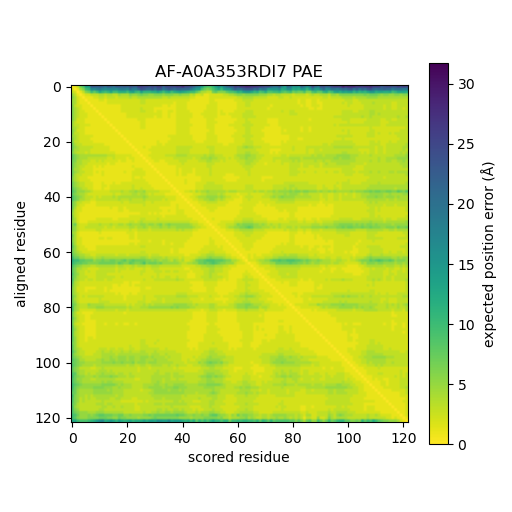 1 94 ? 1.013 -7.578 -9.825 1.00 96.25 94 GLU A C 1
ATOM 708 O O . GLU A 1 94 ? 1.568 -7.553 -10.924 1.00 96.25 94 GLU A O 1
ATOM 713 N N . ALA A 1 95 ? 1.630 -8.088 -8.756 1.00 96.06 95 ALA A N 1
ATOM 714 C CA . ALA A 1 95 ? 2.979 -8.649 -8.802 1.00 96.06 95 ALA A CA 1
ATOM 715 C C . ALA A 1 95 ? 3.050 -9.851 -9.761 1.00 96.06 95 ALA A C 1
ATOM 717 O O . ALA A 1 95 ? 3.972 -9.957 -10.571 1.00 96.06 95 ALA A O 1
ATOM 718 N N . ARG A 1 96 ? 2.034 -10.725 -9.738 1.00 95.50 96 ARG A N 1
ATOM 719 C CA . ARG A 1 96 ? 1.927 -11.857 -10.674 1.00 95.50 96 ARG A CA 1
ATOM 720 C C . ARG A 1 96 ? 1.760 -11.401 -12.119 1.00 95.50 96 ARG A C 1
ATOM 722 O O . ARG A 1 96 ? 2.401 -11.969 -12.997 1.00 95.50 96 ARG A O 1
ATOM 729 N N . LEU A 1 97 ? 0.933 -10.384 -12.373 1.00 94.94 97 LEU A N 1
ATOM 730 C CA . LEU A 1 97 ? 0.749 -9.818 -13.716 1.00 94.94 97 LEU A CA 1
ATOM 731 C C . LEU A 1 97 ? 2.052 -9.243 -14.279 1.00 94.94 97 LEU A C 1
ATOM 733 O O . LEU A 1 97 ? 2.304 -9.340 -15.478 1.00 94.94 97 LEU A O 1
ATOM 737 N N . ARG A 1 98 ? 2.907 -8.709 -13.405 1.00 94.00 98 ARG A N 1
ATOM 738 C CA . ARG A 1 98 ? 4.244 -8.203 -13.745 1.00 94.00 98 ARG A CA 1
ATOM 739 C C . ARG A 1 98 ? 5.295 -9.301 -13.920 1.00 94.00 98 ARG A C 1
ATOM 741 O O . ARG A 1 98 ? 6.423 -8.994 -14.286 1.00 94.00 98 ARG A O 1
ATOM 748 N N . GLY A 1 99 ? 4.943 -10.566 -13.686 1.00 95.25 99 GLY A N 1
ATOM 749 C CA . GLY A 1 99 ? 5.866 -11.695 -13.788 1.00 95.25 99 GLY A CA 1
ATOM 750 C C . GLY A 1 99 ? 6.816 -11.832 -12.597 1.00 95.25 99 GLY A C 1
ATOM 751 O O . GLY A 1 99 ? 7.815 -12.541 -12.709 1.00 95.25 99 GLY A O 1
ATOM 752 N N . ALA A 1 100 ? 6.520 -11.185 -11.465 1.00 96.12 100 ALA A N 1
ATOM 753 C CA . ALA A 1 100 ? 7.341 -11.316 -10.271 1.00 96.12 100 ALA A CA 1
ATOM 754 C C . ALA A 1 100 ? 7.275 -12.745 -9.712 1.00 96.12 100 ALA A C 1
ATOM 756 O O . ALA A 1 100 ? 6.210 -13.361 -9.611 1.00 96.12 100 ALA A O 1
ATOM 757 N N . ARG A 1 101 ? 8.437 -13.265 -9.326 1.00 95.12 101 ARG A N 1
ATOM 758 C CA . ARG A 1 101 ? 8.615 -14.572 -8.686 1.00 95.12 101 ARG A CA 1
ATOM 759 C C . ARG A 1 101 ? 8.570 -14.471 -7.171 1.00 95.12 101 ARG A C 1
ATOM 761 O O . ARG A 1 101 ? 8.161 -15.428 -6.516 1.00 95.12 101 ARG A O 1
ATOM 768 N N . PHE A 1 102 ? 8.968 -13.322 -6.635 1.00 94.19 102 PHE A N 1
ATOM 769 C CA . PHE A 1 102 ? 9.004 -13.054 -5.206 1.00 94.19 102 PHE A CA 1
ATOM 770 C C . PHE A 1 102 ? 8.315 -11.727 -4.893 1.00 94.19 102 PHE A C 1
ATOM 772 O O . PHE A 1 102 ? 8.515 -10.732 -5.586 1.00 94.19 102 PHE A O 1
ATOM 779 N N . LEU A 1 103 ? 7.521 -11.725 -3.823 1.00 95.88 103 LEU A N 1
ATOM 780 C CA . LEU A 1 103 ? 7.027 -10.523 -3.163 1.00 95.88 103 LEU A CA 1
ATOM 781 C C . LEU A 1 103 ? 7.487 -10.594 -1.710 1.00 95.88 103 LEU A C 1
ATOM 783 O O . LEU A 1 103 ? 7.079 -11.496 -0.979 1.00 95.88 103 LEU A O 1
ATOM 787 N N . SER A 1 104 ? 8.358 -9.676 -1.316 1.00 95.69 104 SER A N 1
ATOM 788 C CA . SER A 1 104 ? 8.913 -9.615 0.035 1.00 95.69 104 SER A CA 1
ATOM 789 C C . SER A 1 104 ? 8.366 -8.413 0.802 1.00 95.69 104 SER A C 1
ATOM 791 O O . SER A 1 104 ? 7.848 -7.462 0.217 1.00 95.69 104 SER A O 1
ATOM 793 N N . LEU A 1 105 ? 8.439 -8.481 2.128 1.00 95.75 105 LEU A N 1
ATOM 794 C CA . LEU A 1 105 ? 8.034 -7.408 3.030 1.00 95.75 105 LEU A CA 1
ATOM 795 C C . LEU A 1 105 ? 8.871 -7.468 4.302 1.00 95.75 105 LEU A C 1
ATOM 797 O O . LEU A 1 105 ? 9.366 -8.534 4.679 1.00 95.75 105 LEU A O 1
ATOM 801 N N . GLU A 1 106 ? 8.944 -6.348 5.013 1.00 93.75 106 GLU A N 1
ATOM 802 C CA . GLU A 1 106 ? 9.518 -6.289 6.352 1.00 93.75 106 GLU A CA 1
ATOM 803 C C . GLU A 1 106 ? 8.440 -5.968 7.386 1.00 93.75 106 GLU A C 1
ATOM 805 O O . GLU A 1 106 ? 7.572 -5.115 7.197 1.00 93.75 106 GLU A O 1
ATOM 810 N N . VAL A 1 107 ? 8.477 -6.664 8.521 1.00 94.12 107 VAL A N 1
ATOM 811 C CA . VAL A 1 107 ? 7.534 -6.433 9.616 1.00 94.12 107 VAL A CA 1
ATOM 812 C C . VAL A 1 107 ? 8.250 -6.496 10.954 1.00 94.12 107 VAL A C 1
ATOM 814 O O . VAL A 1 107 ? 8.985 -7.438 11.253 1.00 94.12 107 VAL A O 1
ATOM 817 N N . ARG A 1 108 ? 8.012 -5.490 11.804 1.00 92.06 108 ARG A N 1
ATOM 818 C CA . ARG A 1 108 ? 8.581 -5.469 13.156 1.00 92.06 108 ARG A CA 1
ATOM 819 C C . ARG A 1 108 ? 8.041 -6.655 13.971 1.00 92.06 108 ARG A C 1
ATOM 821 O O . ARG A 1 108 ? 6.830 -6.894 13.940 1.00 92.06 108 ARG A O 1
ATOM 828 N N . PRO A 1 109 ? 8.872 -7.340 14.782 1.00 92.81 109 PRO A N 1
ATOM 829 C CA . PRO A 1 109 ? 8.427 -8.475 15.597 1.00 92.81 109 PRO A CA 1
ATOM 830 C C . PRO A 1 109 ? 7.247 -8.153 16.524 1.00 92.81 109 PRO A C 1
ATOM 832 O O . PRO A 1 109 ? 6.381 -8.999 16.750 1.00 92.81 109 PRO A O 1
ATOM 835 N N . SER A 1 110 ? 7.188 -6.912 17.018 1.00 93.44 110 SER A N 1
ATOM 836 C CA . SER A 1 110 ? 6.123 -6.402 17.887 1.00 93.44 110 SER A CA 1
ATOM 837 C C . SER A 1 110 ? 4.779 -6.198 17.176 1.00 93.44 110 SER A C 1
ATOM 839 O O . SER A 1 110 ? 3.749 -6.102 17.843 1.00 93.44 110 SER A O 1
ATOM 841 N N . ASN A 1 111 ? 4.741 -6.163 15.840 1.00 93.00 111 ASN A N 1
ATOM 842 C CA . ASN A 1 111 ? 3.512 -5.961 15.078 1.00 93.00 111 ASN A CA 1
ATOM 843 C C . ASN A 1 111 ? 2.769 -7.289 14.858 1.00 93.00 111 ASN A C 1
ATOM 845 O O . ASN A 1 111 ? 2.720 -7.841 13.756 1.00 93.00 111 ASN A O 1
ATOM 849 N N . ALA A 1 112 ? 2.181 -7.815 15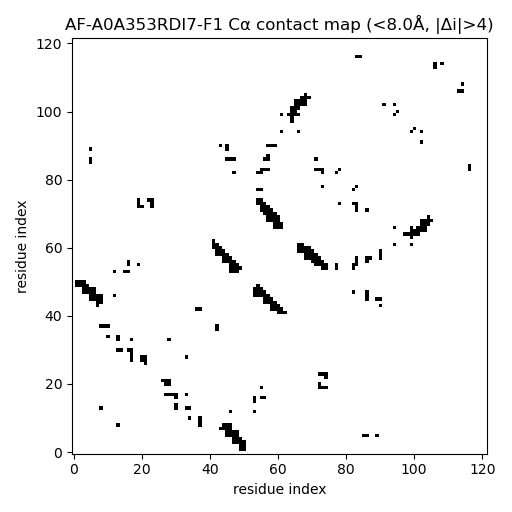.935 1.00 93.50 112 ALA A N 1
ATOM 850 C CA . ALA A 1 112 ? 1.461 -9.087 15.913 1.00 93.50 112 ALA A CA 1
ATOM 851 C C . ALA A 1 112 ? 0.296 -9.099 14.904 1.00 93.50 112 ALA A C 1
ATOM 853 O O . ALA A 1 112 ? 0.039 -10.123 14.274 1.00 93.50 112 ALA A O 1
ATOM 854 N N . ALA A 1 113 ? -0.382 -7.961 14.714 1.00 91.81 113 ALA A N 1
ATOM 855 C CA . ALA A 1 113 ? -1.503 -7.842 13.786 1.00 91.81 113 ALA A CA 1
ATOM 856 C C . ALA A 1 113 ? -1.069 -7.990 12.320 1.00 91.81 113 ALA A C 1
ATOM 858 O O . ALA A 1 113 ? -1.693 -8.751 11.582 1.00 91.81 113 ALA A O 1
ATOM 859 N N . ALA A 1 114 ? 0.004 -7.306 11.907 1.00 92.25 114 ALA A N 1
ATOM 860 C CA . ALA A 1 114 ? 0.540 -7.431 10.553 1.00 92.25 114 ALA A CA 1
ATOM 861 C C . ALA A 1 114 ? 1.125 -8.828 10.311 1.00 92.25 114 ALA A C 1
ATOM 863 O O . ALA A 1 114 ? 0.831 -9.449 9.297 1.00 92.25 114 ALA A O 1
ATOM 864 N N . ARG A 1 115 ? 1.853 -9.389 11.285 1.00 94.75 115 ARG A N 1
ATOM 865 C CA . ARG A 1 115 ? 2.356 -10.770 11.194 1.00 94.75 115 ARG A CA 1
ATOM 866 C C . ARG A 1 115 ? 1.232 -11.790 11.002 1.00 94.75 115 ARG A C 1
ATOM 868 O O . ARG A 1 115 ? 1.354 -12.673 10.161 1.00 94.75 115 ARG A O 1
ATOM 875 N N . ALA A 1 116 ? 0.135 -11.657 11.749 1.00 93.25 116 ALA A N 1
ATOM 876 C CA . ALA A 1 116 ? -1.028 -12.530 11.605 1.00 93.25 116 ALA A CA 1
ATOM 877 C C . ALA A 1 116 ? -1.737 -12.360 10.250 1.00 93.25 116 ALA A C 1
ATOM 879 O O . ALA A 1 116 ? -2.277 -13.328 9.724 1.00 93.25 116 ALA A O 1
ATOM 880 N N . LEU A 1 117 ? -1.743 -11.147 9.685 1.00 93.19 117 LEU A N 1
ATOM 881 C CA . LEU A 1 117 ? -2.239 -10.904 8.330 1.00 93.19 117 LEU A CA 1
ATOM 882 C C . LEU A 1 117 ? -1.361 -11.615 7.293 1.00 93.19 117 LEU A C 1
ATOM 884 O O . LEU A 1 117 ? -1.881 -12.384 6.490 1.00 93.19 117 LEU A O 1
ATOM 888 N N . TYR A 1 118 ? -0.049 -11.373 7.327 1.00 93.88 118 TYR A N 1
ATOM 889 C CA . TYR A 1 118 ? 0.891 -11.868 6.320 1.00 93.88 118 TYR A CA 1
ATOM 890 C C . TYR A 1 118 ? 1.050 -13.390 6.346 1.00 93.88 118 TYR A C 1
ATOM 892 O O . TYR A 1 118 ? 1.119 -14.001 5.287 1.00 93.88 118 TYR A O 1
ATOM 900 N N . ALA A 1 119 ? 0.975 -14.021 7.523 1.00 91.69 119 ALA A N 1
ATOM 901 C CA . ALA A 1 119 ? 1.000 -15.482 7.656 1.00 91.69 119 ALA A CA 1
ATOM 902 C C . ALA A 1 119 ? -0.146 -16.199 6.909 1.00 91.69 119 ALA A C 1
ATOM 904 O O . ALA A 1 119 ? -0.092 -17.407 6.710 1.00 91.69 119 ALA A O 1
ATOM 905 N N . GLY A 1 120 ? -1.198 -15.479 6.504 1.00 90.75 120 GLY A N 1
ATOM 906 C CA . GLY A 1 120 ? -2.277 -16.029 5.684 1.00 90.75 120 GLY A CA 1
ATOM 907 C C . GLY A 1 120 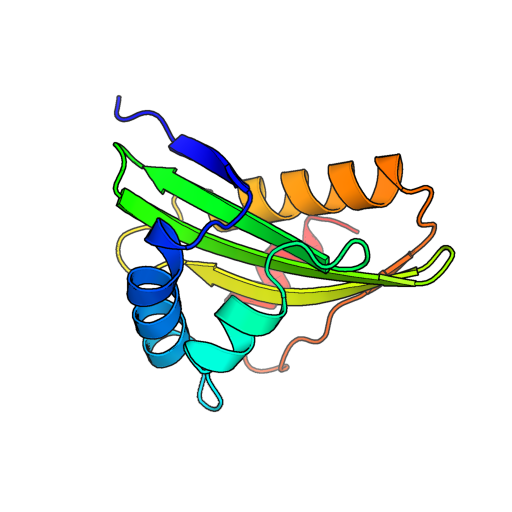? -1.981 -16.092 4.181 1.00 90.75 120 GLY A C 1
ATOM 908 O O . GLY A 1 120 ? -2.832 -16.591 3.448 1.00 90.75 120 GLY A O 1
ATOM 909 N N . PHE A 1 121 ? -0.840 -15.571 3.720 1.00 89.25 121 PHE A N 1
ATOM 910 C CA . PHE A 1 121 ? -0.513 -15.417 2.297 1.00 89.25 121 PHE A CA 1
ATOM 911 C C . PHE A 1 121 ? 0.679 -16.261 1.811 1.00 89.25 121 PHE A C 1
ATOM 913 O O . PHE A 1 121 ? 0.950 -16.248 0.610 1.00 89.25 121 PHE A O 1
ATOM 920 N N . GLY A 1 122 ? 1.338 -17.020 2.696 1.00 72.38 122 GLY A N 1
ATOM 921 C CA . GLY A 1 122 ? 2.464 -17.899 2.354 1.00 72.38 122 GLY A CA 1
ATOM 922 C C . GLY A 1 122 ? 3.508 -17.948 3.451 1.00 72.38 122 GLY A C 1
ATOM 923 O O . GLY A 1 122 ? 4.383 -17.060 3.442 1.00 72.38 122 GLY A O 1
#

Secondary structure (DSSP, 8-state):
-PPEEEEE--GGGHHHHHHHHHHH-SSPPPHHHHHHTTT-TTEEEEEEEETTEEEEEEEEEEETTEEEEEEEEE-GGGTTTTHHHHHHHHHHHHHHHTT-SEEEE---TT-HHHHHHHTT--

pLDDT: mean 94.97, std 5.91, range [51.09, 98.69]

Radius of gyration: 13.63 Å; Cα contacts (8 Å, |Δi|>4): 190; chains: 1; bounding box: 37×33×32 Å

Nearest PDB structures (foldseek):
  2cnt-assembly4_D  TM=9.146E-01  e=1.629E-10  Salmonella enterica subsp. enterica serovar Typhimurium str. LT2
  6wqc-assembly1_A  TM=8.997E-01  e=3.824E-08  Legionella hackeliae
  7wx6-assembly1_A  TM=8.663E-01  e=5.994E-08  Legionella pneumophila
  7wx5-assembly1_A  TM=8.633E-01  e=2.309E-07  Legionella pneumophila
  2pdo-assembly1_A  TM=8.552E-01  e=2.625E-07  Shigella flexneri 2a str. 2457T

Sequence (122 aa):
MAELTVVLMEERHLDALTELEAVCFAEPWTRAGLAAVLGVSAAVFAVAELAGQVAGYAGMHCVLDECYMDNVAVFPRFRRAGVARILMEYLIAEARLRGARFLSLEVRPSNAAARALYAGFG

Foldseek 3Di:
DFDKDKDWDDLVCLVVQQVQQVVPDPDGDDSVNSVVCVPPPQKTKMFIDTNNHTFWIWIWGDDDQEIETDDTTGDPVCPPVCRSVVRVVVVVVVSVVVNHPYYDYDDDPPPVVVVVSVVVPD

Mean predicted aligned error: 2.9 Å

Solvent-accessible surface area (backbone atoms only — not comparable to full-atom values): 7100 Å² total; per-residue (Å²): 130,79,58,75,45,78,43,73,63,52,80,89,45,40,66,64,48,30,55,44,26,61,74,73,38,97,80,44,63,48,52,67,58,60,55,68,48,58,90,36,86,47,44,49,44,39,30,32,27,48,72,87,37,84,36,30,39,29,31,31,42,47,56,85,45,36,30,39,44,73,52,77,48,56,41,78,94,47,54,95,69,54,57,69,58,55,43,49,54,50,52,54,51,52,40,49,77,64,58,32,79,44,78,46,73,83,77,62,88,85,43,58,67,59,51,62,56,53,66,75,77,114